Protein AF-A0A3B9PB15-F1 (afdb_monomer)

pLDDT: mean 84.39, std 9.67, range [45.81, 95.69]

Sequence (112 aa):
MNEIMLSDWIISLVHICVVLVFSIGLLCFFLRTRFIRQLVGLKLMLQSVSLGLLFTGWQKGDMFLSQSMVISALVIEAVVIGLALTMIIRIAKHSQEKVLIAEQNSLDYLEK

Radius of gyration: 23.28 Å; Cα contacts (8 Å, |Δi|>4): 57; chains: 1; bounding box: 69×25×62 Å

Solvent-accessible surface area (backbone atoms only — not comparable to full-atom values): 5940 Å² total; per-residue (Å²): 131,69,76,63,65,54,50,59,54,51,52,52,50,50,54,52,48,31,53,50,45,28,50,51,13,51,51,42,32,72,76,39,95,45,70,74,52,25,53,54,13,50,50,42,30,55,52,24,52,42,54,49,44,42,51,52,14,54,75,70,69,44,45,69,61,30,49,54,52,40,55,54,49,52,53,54,49,53,52,51,54,52,51,53,50,52,51,52,50,52,52,55,51,54,57,50,52,54,51,54,53,54,53,53,54,56,52,60,63,73,78,109

Secondary structure (DSSP, 8-state):
--HHHHHHHHHHHHHHHHHHHHHHHHHHHHH---HHHHHHHHHHHHHHHHHHHHHHHHHHT-HHHHHHHHHHHHHHHHHHHHHHHHHHHHHHHHHHHHHHHHHHHHHHHH--

Structure (mmCIF, N/CA/C/O backbone):
data_AF-A0A3B9PB15-F1
#
_entry.id   AF-A0A3B9PB15-F1
#
loop_
_atom_site.group_PDB
_atom_site.id
_atom_site.type_symbol
_atom_site.label_atom_id
_atom_site.label_alt_id
_atom_site.label_comp_id
_atom_site.label_asym_id
_atom_site.label_entity_id
_atom_site.label_seq_id
_atom_site.pdbx_PDB_ins_code
_atom_site.Cartn_x
_atom_site.Cartn_y
_atom_site.Cartn_z
_atom_site.occupancy
_atom_site.B_iso_or_equiv
_atom_site.auth_seq_id
_atom_site.auth_comp_id
_atom_site.auth_asym_id
_atom_site.auth_atom_id
_atom_site.pdbx_PDB_model_num
ATOM 1 N N . MET A 1 1 ? 30.616 -8.643 -19.930 1.00 45.81 1 MET A N 1
ATOM 2 C CA . MET A 1 1 ? 29.768 -9.857 -19.890 1.00 45.81 1 MET A CA 1
ATOM 3 C C . MET A 1 1 ? 29.123 -10.134 -18.522 1.00 45.81 1 MET A C 1
ATOM 5 O O . MET A 1 1 ? 28.242 -10.977 -18.485 1.00 45.81 1 MET A O 1
ATOM 9 N N . ASN A 1 2 ? 29.449 -9.408 -17.439 1.00 51.00 2 ASN A N 1
ATOM 10 C CA . ASN A 1 2 ? 28.832 -9.624 -16.114 1.00 51.00 2 ASN A CA 1
ATOM 11 C C . ASN A 1 2 ? 27.577 -8.776 -15.816 1.00 51.00 2 ASN A C 1
ATOM 13 O O . ASN A 1 2 ? 26.806 -9.151 -14.943 1.00 51.00 2 ASN A O 1
ATOM 17 N N . GLU A 1 3 ? 27.324 -7.690 -16.552 1.00 56.59 3 GLU A N 1
ATOM 18 C CA . GLU A 1 3 ? 26.165 -6.804 -16.307 1.00 56.59 3 GLU A CA 1
ATOM 19 C C . GLU A 1 3 ? 24.815 -7.437 -16.707 1.00 56.59 3 GLU A C 1
ATOM 21 O O . GLU A 1 3 ? 23.772 -7.093 -16.164 1.00 56.59 3 GLU A O 1
ATOM 26 N N . ILE A 1 4 ? 24.822 -8.406 -17.632 1.00 55.94 4 ILE A N 1
ATOM 27 C CA . ILE A 1 4 ? 23.598 -9.025 -18.173 1.00 55.94 4 ILE A CA 1
ATOM 28 C C . ILE A 1 4 ? 23.122 -10.188 -17.280 1.00 55.94 4 ILE A C 1
ATOM 30 O O . ILE A 1 4 ? 21.925 -10.387 -17.112 1.00 55.94 4 ILE A O 1
ATOM 34 N N . MET A 1 5 ? 24.041 -10.914 -16.625 1.00 51.31 5 MET A N 1
ATOM 35 C CA . MET A 1 5 ? 23.686 -12.043 -15.745 1.00 51.31 5 MET A CA 1
ATOM 36 C C . MET A 1 5 ? 23.165 -11.617 -14.364 1.00 51.31 5 MET A C 1
ATOM 38 O O . MET A 1 5 ? 22.420 -12.369 -13.740 1.00 51.31 5 MET A O 1
ATOM 42 N N . LEU A 1 6 ? 23.515 -10.414 -13.890 1.00 57.50 6 LEU A N 1
ATOM 43 C CA . LEU A 1 6 ? 22.918 -9.826 -12.683 1.00 57.50 6 LEU A CA 1
ATOM 44 C C . LEU A 1 6 ? 21.450 -9.432 -12.916 1.00 57.50 6 LEU A C 1
ATOM 46 O O . LEU A 1 6 ? 20.629 -9.586 -12.016 1.00 57.50 6 LEU A O 1
ATOM 50 N N . SER A 1 7 ? 21.108 -8.982 -14.128 1.00 66.12 7 SER A N 1
ATOM 51 C CA . SER A 1 7 ? 19.779 -8.459 -14.467 1.00 66.12 7 SER A CA 1
ATOM 52 C C . SER A 1 7 ? 18.674 -9.513 -14.328 1.00 66.12 7 SER A C 1
ATOM 54 O O . SER A 1 7 ? 17.717 -9.305 -13.582 1.00 66.12 7 SER A O 1
ATOM 56 N N . ASP A 1 8 ? 18.815 -10.677 -14.965 1.00 74.69 8 ASP A N 1
ATOM 57 C CA . ASP A 1 8 ? 17.749 -11.694 -14.976 1.00 74.69 8 ASP A CA 1
ATOM 58 C C . ASP A 1 8 ? 17.565 -12.387 -13.619 1.00 74.69 8 ASP A C 1
ATOM 60 O O . ASP A 1 8 ? 16.443 -12.700 -13.207 1.00 74.69 8 ASP A O 1
ATOM 64 N N . TRP A 1 9 ? 18.659 -12.585 -12.879 1.00 79.50 9 TRP A N 1
ATOM 65 C CA . TRP A 1 9 ? 18.603 -13.179 -11.545 1.00 79.50 9 TRP A CA 1
ATOM 66 C C . TRP A 1 9 ? 17.924 -12.246 -10.535 1.00 79.50 9 TRP A C 1
ATOM 68 O O . TRP A 1 9 ? 17.082 -12.695 -9.754 1.00 79.50 9 TRP A O 1
ATOM 78 N N . ILE A 1 10 ? 18.212 -10.940 -10.598 1.00 80.19 10 ILE A N 1
ATOM 79 C CA . ILE A 1 10 ? 17.550 -9.930 -9.761 1.00 80.19 10 ILE A CA 1
ATOM 80 C C . ILE A 1 10 ? 16.061 -9.832 -10.113 1.00 80.19 10 ILE A C 1
ATOM 82 O O . ILE A 1 10 ? 15.230 -9.803 -9.207 1.00 80.19 10 ILE A O 1
ATOM 86 N N . ILE A 1 11 ? 15.703 -9.852 -11.401 1.00 80.88 11 ILE A N 1
ATOM 87 C CA . ILE A 1 11 ? 14.301 -9.843 -11.853 1.00 80.88 11 ILE A CA 1
ATOM 88 C C . ILE A 1 11 ? 13.526 -11.036 -11.282 1.00 80.88 11 ILE A C 1
ATOM 90 O O . ILE A 1 11 ? 12.443 -10.862 -10.715 1.00 80.88 11 ILE A O 1
ATOM 94 N N . SER A 1 12 ? 14.095 -12.238 -11.374 1.00 84.00 12 SER A N 1
ATOM 95 C CA . SER A 1 12 ? 13.476 -13.452 -10.835 1.00 84.00 12 SER A CA 1
ATOM 96 C C . SER A 1 12 ? 13.310 -13.385 -9.312 1.00 84.00 12 SER A C 1
ATOM 98 O O . SER A 1 12 ? 12.226 -13.660 -8.787 1.00 84.00 12 SER A O 1
ATOM 100 N N . LEU A 1 13 ? 14.343 -12.930 -8.593 1.00 85.31 13 LEU A N 1
ATOM 101 C CA . LEU A 1 13 ? 14.279 -12.749 -7.142 1.00 85.31 13 LEU A CA 1
ATOM 102 C C . LEU A 1 13 ? 13.221 -11.733 -6.714 1.00 85.31 13 LEU A C 1
ATOM 104 O O . LEU A 1 13 ? 12.512 -11.977 -5.737 1.00 85.31 13 LEU A O 1
ATOM 108 N N . VAL A 1 14 ? 13.085 -10.614 -7.427 1.00 85.75 14 VAL A N 1
ATOM 109 C CA . VAL A 1 14 ? 12.076 -9.597 -7.106 1.00 85.75 14 VAL A CA 1
ATOM 110 C C . VAL A 1 14 ? 10.670 -10.149 -7.322 1.00 85.75 14 VAL A C 1
ATOM 112 O O . VAL A 1 14 ? 9.825 -9.993 -6.440 1.00 85.75 14 VAL A O 1
ATOM 115 N N . HIS A 1 15 ? 10.419 -10.864 -8.421 1.00 86.00 15 HIS A N 1
ATOM 116 C CA . HIS A 1 15 ? 9.124 -11.514 -8.644 1.00 86.00 15 HIS A CA 1
ATOM 117 C C . HIS A 1 15 ? 8.794 -12.550 -7.563 1.00 86.00 15 HIS A C 1
ATOM 119 O O . HIS A 1 15 ? 7.677 -12.547 -7.038 1.00 86.00 15 HIS A O 1
ATOM 125 N N . ILE A 1 16 ? 9.763 -13.383 -7.176 1.00 88.94 16 ILE A N 1
ATOM 126 C CA . ILE A 1 16 ? 9.610 -14.344 -6.074 1.00 88.94 16 ILE A CA 1
ATOM 127 C C . ILE A 1 16 ? 9.302 -13.617 -4.762 1.00 88.94 16 ILE A C 1
ATOM 129 O O . ILE A 1 16 ? 8.388 -14.016 -4.041 1.00 88.94 16 ILE A O 1
ATOM 133 N N . CYS A 1 17 ? 10.014 -12.529 -4.467 1.00 88.56 17 CYS A N 1
ATOM 134 C CA . CYS A 1 17 ? 9.810 -11.739 -3.258 1.00 88.56 17 CYS A CA 1
ATOM 135 C C . CYS A 1 17 ? 8.402 -11.122 -3.215 1.00 88.56 17 CYS A C 1
ATOM 137 O O . CYS A 1 17 ? 7.710 -11.249 -2.207 1.00 88.56 17 CYS A O 1
ATOM 139 N N . VAL A 1 18 ? 7.930 -10.541 -4.324 1.00 89.25 18 VAL A N 1
ATOM 140 C CA . VAL A 1 18 ? 6.569 -9.988 -4.443 1.00 89.25 18 VAL A CA 1
ATOM 141 C C . VAL A 1 18 ? 5.518 -11.071 -4.190 1.00 89.25 18 VAL A C 1
ATOM 143 O O . VAL A 1 18 ? 4.617 -10.877 -3.370 1.00 89.25 18 VAL A O 1
ATOM 146 N N . VAL A 1 19 ? 5.646 -12.239 -4.827 1.00 90.75 19 VAL A N 1
ATOM 147 C CA . VAL A 1 19 ? 4.707 -13.359 -4.635 1.00 90.75 19 VAL A CA 1
ATOM 148 C C . VAL A 1 19 ? 4.731 -13.867 -3.193 1.00 90.75 19 VAL A C 1
ATOM 150 O O . VAL A 1 19 ? 3.676 -14.133 -2.613 1.00 90.75 19 VAL A O 1
ATOM 153 N N . LEU A 1 20 ? 5.913 -13.965 -2.587 1.00 91.44 20 LEU A N 1
ATOM 154 C CA . LEU A 1 20 ? 6.085 -14.444 -1.220 1.00 91.44 20 LEU A CA 1
ATOM 155 C C . LEU A 1 20 ? 5.474 -13.465 -0.207 1.00 91.44 20 LEU A C 1
ATOM 157 O O . LEU A 1 20 ? 4.670 -13.876 0.630 1.00 91.44 20 LEU A O 1
ATOM 161 N N . VAL A 1 21 ? 5.768 -12.167 -0.322 1.00 89.38 21 VAL A N 1
ATOM 162 C CA . VAL A 1 21 ? 5.195 -11.124 0.549 1.00 89.38 21 VAL A CA 1
ATOM 163 C C . VAL A 1 21 ? 3.682 -11.016 0.351 1.00 89.38 21 VAL A C 1
ATOM 165 O O . VAL A 1 21 ? 2.942 -10.895 1.328 1.00 89.38 21 VAL A O 1
ATOM 168 N N . PHE A 1 22 ? 3.202 -11.127 -0.889 1.00 91.25 22 PHE A N 1
ATOM 169 C CA . PHE A 1 22 ? 1.770 -11.137 -1.187 1.00 91.25 22 PHE A CA 1
ATOM 170 C C . PHE A 1 22 ? 1.071 -12.343 -0.548 1.00 91.25 22 PHE A C 1
ATOM 172 O O . PHE A 1 22 ? 0.029 -12.186 0.086 1.00 91.25 22 PHE A O 1
ATOM 179 N N . SER A 1 23 ? 1.678 -13.530 -0.635 1.00 91.75 23 SER A N 1
ATOM 180 C CA . SER A 1 23 ? 1.151 -14.757 -0.026 1.00 91.75 23 SER A CA 1
ATOM 181 C C . SER A 1 23 ? 1.124 -14.674 1.500 1.00 91.75 23 SER A C 1
ATOM 183 O O . SER A 1 23 ? 0.143 -15.083 2.117 1.00 91.75 23 SER A O 1
ATOM 185 N N . ILE A 1 24 ? 2.151 -14.089 2.126 1.00 89.00 24 ILE A N 1
ATOM 186 C CA . ILE A 1 24 ? 2.170 -13.832 3.576 1.00 89.00 24 ILE A CA 1
ATOM 187 C C . ILE A 1 24 ? 1.065 -12.844 3.968 1.00 89.00 24 ILE A C 1
ATOM 189 O O . ILE A 1 24 ? 0.374 -13.064 4.965 1.00 89.00 24 ILE A O 1
ATOM 193 N N . GLY A 1 25 ? 0.868 -11.778 3.186 1.00 86.62 25 GLY A N 1
ATOM 194 C CA . GLY A 1 25 ? -0.224 -10.822 3.382 1.00 86.62 25 GLY A CA 1
ATOM 195 C C . GLY A 1 25 ? -1.598 -11.496 3.313 1.00 86.62 25 GLY A C 1
ATOM 196 O O . GLY A 1 25 ? -2.413 -11.321 4.221 1.00 86.62 25 GLY A O 1
ATOM 197 N N . LEU A 1 26 ? -1.807 -12.347 2.303 1.00 87.62 26 LEU A N 1
ATOM 198 C CA . LEU A 1 26 ? -3.031 -13.130 2.111 1.00 87.62 26 LEU A CA 1
ATOM 199 C C . LEU A 1 26 ? -3.276 -14.105 3.274 1.00 87.62 26 LEU A C 1
ATOM 201 O O . LEU A 1 26 ? -4.375 -14.162 3.827 1.00 87.62 26 LEU A O 1
ATOM 205 N N . LEU A 1 27 ? -2.240 -14.837 3.686 1.00 87.75 27 LEU A N 1
ATOM 206 C CA . LEU A 1 27 ? -2.311 -15.771 4.807 1.00 87.75 27 LEU A CA 1
ATOM 207 C C . LEU A 1 27 ? -2.643 -15.030 6.116 1.00 87.75 27 LEU A C 1
ATOM 209 O O . LEU A 1 27 ? -3.494 -15.467 6.891 1.00 87.75 27 LEU A O 1
ATOM 213 N N . CYS A 1 28 ? -2.022 -13.869 6.349 1.00 82.56 28 CYS A N 1
ATOM 214 C CA . CYS A 1 28 ? -2.284 -13.023 7.514 1.00 82.56 28 CYS A CA 1
ATOM 215 C C . CYS A 1 28 ? -3.721 -12.474 7.525 1.00 82.56 28 CYS A C 1
ATOM 217 O O . CYS A 1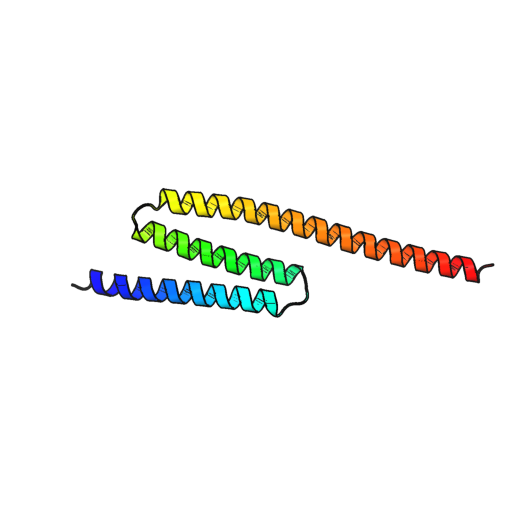 28 ? -4.332 -12.385 8.594 1.00 82.56 28 CYS A O 1
ATOM 219 N N . PHE A 1 29 ? -4.267 -12.143 6.350 1.00 84.44 29 PHE A N 1
ATOM 220 C CA . PHE A 1 29 ? -5.649 -11.696 6.185 1.00 84.44 29 PHE A CA 1
ATOM 221 C C . PHE A 1 29 ? -6.660 -12.804 6.528 1.00 84.44 29 PHE A C 1
ATOM 223 O O . PHE A 1 29 ? -7.615 -12.549 7.264 1.00 84.44 29 PHE A O 1
ATOM 230 N N . PHE A 1 30 ? -6.425 -14.038 6.067 1.00 80.19 30 PHE A N 1
ATOM 231 C CA . PHE A 1 30 ? -7.325 -15.174 6.316 1.00 80.19 30 PHE A CA 1
ATOM 232 C C . PHE A 1 30 ? -7.256 -15.723 7.748 1.00 80.19 30 PHE A C 1
ATOM 234 O O . PHE A 1 30 ? -8.278 -16.109 8.310 1.00 80.19 30 PHE A O 1
ATOM 241 N N . LEU A 1 31 ? -6.073 -15.756 8.366 1.00 79.50 31 LEU A N 1
ATOM 242 C CA . LEU A 1 31 ? -5.878 -16.419 9.663 1.00 79.50 31 LEU A CA 1
ATOM 243 C C . LEU A 1 31 ? -6.331 -15.598 10.883 1.00 79.50 31 LEU A C 1
ATOM 245 O O . LEU A 1 31 ? -6.329 -16.117 12.001 1.00 79.50 31 LEU A O 1
ATOM 249 N N . ARG A 1 32 ? -6.676 -14.311 10.736 1.00 75.94 32 ARG A N 1
ATOM 250 C CA . ARG A 1 32 ? -6.947 -13.420 11.882 1.00 75.94 32 ARG A CA 1
ATOM 251 C C . ARG A 1 32 ? -8.393 -12.944 11.952 1.00 75.94 32 ARG A C 1
ATOM 253 O O . ARG A 1 32 ? -8.872 -12.229 11.089 1.00 75.94 32 ARG A O 1
ATOM 260 N N . THR A 1 33 ? -9.027 -13.211 13.093 1.00 70.50 33 THR A N 1
ATOM 261 C CA . THR A 1 33 ? -10.400 -12.804 13.456 1.00 70.50 33 THR A CA 1
ATO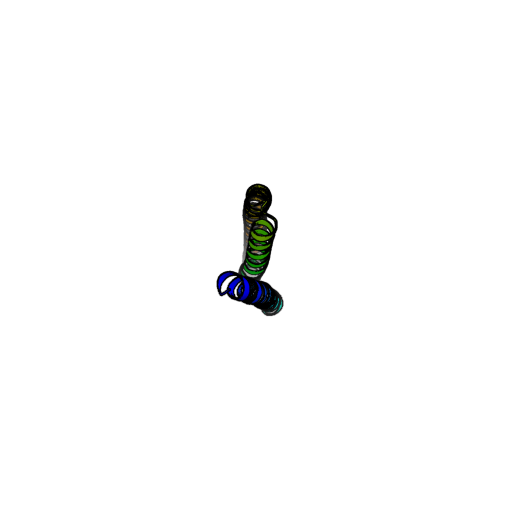M 262 C C . THR A 1 33 ? -10.545 -11.354 13.927 1.00 70.50 33 THR A C 1
ATOM 264 O O . THR A 1 33 ? -11.653 -10.888 14.172 1.00 70.50 33 THR A O 1
ATOM 267 N N . ARG A 1 34 ? -9.445 -10.610 14.104 1.00 79.19 34 ARG A N 1
ATOM 268 C CA . ARG A 1 34 ? -9.495 -9.208 14.554 1.00 79.19 34 ARG A CA 1
ATOM 269 C C . ARG A 1 34 ? -9.432 -8.277 13.343 1.00 79.19 34 ARG A C 1
ATOM 271 O O . ARG A 1 34 ? -8.411 -8.264 12.659 1.00 79.19 34 ARG A O 1
ATOM 278 N N . PHE A 1 35 ? -10.448 -7.432 13.165 1.00 76.62 35 PHE A N 1
ATOM 279 C CA . PHE A 1 35 ? -10.545 -6.456 12.066 1.00 76.62 35 PHE A CA 1
ATOM 280 C C . PHE A 1 35 ? -9.282 -5.593 11.887 1.00 76.62 35 PHE A C 1
ATOM 282 O O . PHE A 1 35 ? -8.806 -5.398 10.773 1.00 76.62 35 PHE A O 1
ATOM 289 N N . ILE A 1 36 ? -8.666 -5.149 12.990 1.00 77.81 36 ILE A N 1
ATOM 290 C CA . ILE A 1 36 ? -7.416 -4.366 12.967 1.00 77.81 36 ILE A CA 1
ATOM 291 C C . ILE A 1 36 ? -6.271 -5.157 12.321 1.00 77.81 36 ILE A C 1
ATOM 293 O O . ILE A 1 36 ? -5.467 -4.614 11.571 1.00 77.81 36 ILE A O 1
ATOM 297 N N . ARG A 1 37 ? -6.190 -6.461 12.595 1.00 80.69 37 ARG A N 1
ATOM 298 C CA . ARG A 1 37 ? -5.135 -7.312 12.044 1.00 80.69 37 ARG A CA 1
ATOM 299 C C . ARG A 1 37 ? -5.388 -7.668 10.574 1.00 80.69 37 ARG A C 1
ATOM 301 O O . ARG A 1 37 ? -4.417 -7.811 9.839 1.00 80.69 37 ARG A O 1
ATOM 308 N N . GLN A 1 38 ? -6.648 -7.755 10.148 1.00 83.69 38 GLN A N 1
ATOM 309 C CA . GLN A 1 38 ? -7.006 -7.905 8.732 1.00 83.69 38 GLN A CA 1
ATOM 310 C C . GLN A 1 38 ? -6.607 -6.673 7.913 1.00 83.69 38 GLN A C 1
ATOM 312 O O . GLN A 1 38 ? -6.030 -6.829 6.841 1.00 83.69 38 GLN A O 1
ATOM 317 N N . LEU A 1 39 ? -6.814 -5.462 8.445 1.00 84.88 39 LEU A N 1
ATOM 318 C CA . LEU A 1 39 ? -6.365 -4.214 7.808 1.00 84.88 39 LEU A CA 1
ATOM 319 C C . LEU A 1 39 ? -4.845 -4.187 7.589 1.00 84.88 39 LEU A C 1
ATOM 321 O O . LEU A 1 39 ? -4.380 -3.756 6.538 1.00 84.88 39 LEU A O 1
ATOM 325 N N . VAL A 1 40 ? -4.064 -4.698 8.546 1.00 84.50 40 VAL A N 1
ATOM 326 C CA . VAL A 1 40 ? -2.603 -4.815 8.397 1.00 84.50 40 VAL A CA 1
ATOM 327 C C . VAL A 1 40 ? -2.223 -5.830 7.311 1.00 84.50 40 VAL A C 1
ATOM 329 O O . VAL A 1 40 ? -1.318 -5.560 6.526 1.00 84.50 40 VAL A O 1
ATOM 332 N N . GLY A 1 41 ? -2.910 -6.976 7.238 1.00 86.75 41 GLY A N 1
ATOM 333 C CA . GLY A 1 41 ? -2.693 -7.966 6.173 1.00 86.75 41 GLY A CA 1
ATOM 334 C C . GLY A 1 41 ? -3.010 -7.408 4.783 1.00 86.75 41 GLY A C 1
ATOM 335 O O . GLY A 1 41 ? -2.216 -7.571 3.858 1.00 86.75 41 GLY A O 1
ATOM 336 N N . LEU A 1 42 ? -4.116 -6.668 4.669 1.00 86.88 42 LEU A N 1
ATOM 337 C CA . LEU A 1 42 ? -4.512 -5.983 3.440 1.00 86.88 42 LEU A CA 1
ATOM 338 C C . LEU A 1 42 ? -3.457 -4.951 3.012 1.00 86.88 42 LEU A C 1
ATOM 340 O O . LEU A 1 42 ? -3.009 -4.976 1.868 1.00 86.88 42 LEU A O 1
ATOM 344 N N . LYS A 1 43 ? -2.975 -4.122 3.945 1.00 89.12 43 LYS A N 1
ATOM 345 C CA . LYS A 1 43 ? -1.900 -3.151 3.690 1.00 89.12 43 LYS A CA 1
ATOM 346 C C . LYS A 1 43 ? -0.617 -3.808 3.178 1.00 89.12 43 LYS A C 1
ATOM 348 O O . LYS A 1 43 ? 0.017 -3.315 2.250 1.00 89.12 43 LYS A O 1
ATOM 353 N N . LEU A 1 44 ? -0.237 -4.954 3.745 1.00 88.62 44 LEU A N 1
ATOM 354 C CA . LEU A 1 44 ? 0.929 -5.704 3.270 1.00 88.62 44 LEU A CA 1
ATOM 355 C C . LEU A 1 44 ? 0.744 -6.251 1.845 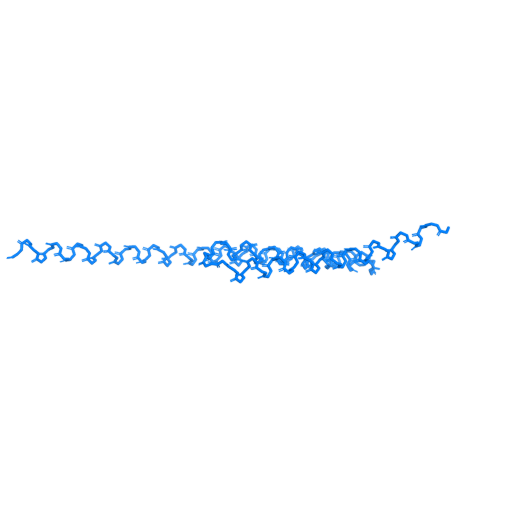1.00 88.62 44 LEU A C 1
ATOM 357 O O . LEU A 1 44 ? 1.703 -6.238 1.072 1.00 88.62 44 LEU A O 1
ATOM 361 N N . MET A 1 45 ? -0.466 -6.678 1.464 1.00 91.00 45 MET A N 1
ATOM 362 C CA . MET A 1 45 ? -0.752 -7.069 0.076 1.00 91.00 45 MET A CA 1
ATOM 363 C C . MET A 1 45 ? -0.590 -5.889 -0.890 1.00 91.00 45 MET A C 1
ATOM 365 O O . MET A 1 45 ? 0.098 -6.033 -1.902 1.00 91.00 45 MET A O 1
ATOM 369 N N . LEU A 1 46 ? -1.177 -4.728 -0.577 1.00 89.62 46 LEU A N 1
ATOM 370 C CA . LEU A 1 46 ? -1.085 -3.529 -1.422 1.00 89.62 46 LEU A CA 1
ATOM 371 C C . LEU A 1 46 ? 0.357 -3.024 -1.568 1.00 89.62 46 LEU A C 1
ATOM 373 O O . LEU A 1 46 ? 0.773 -2.646 -2.669 1.00 89.62 46 LEU A O 1
ATOM 377 N N . GLN A 1 47 ? 1.154 -3.097 -0.500 1.00 91.75 47 GLN A N 1
ATOM 378 C CA . GLN A 1 47 ? 2.567 -2.725 -0.551 1.00 91.75 47 GLN A CA 1
ATOM 379 C C . GLN A 1 47 ? 3.381 -3.666 -1.456 1.00 91.75 47 GLN A C 1
ATOM 381 O O . GLN A 1 47 ? 4.257 -3.204 -2.189 1.00 91.75 47 GLN A O 1
ATOM 386 N N . SER A 1 48 ? 3.069 -4.968 -1.453 1.00 92.56 48 SER A N 1
ATOM 387 C CA . SER A 1 48 ? 3.707 -5.941 -2.351 1.00 92.56 48 SER A CA 1
ATOM 388 C C . SER A 1 48 ? 3.401 -5.649 -3.824 1.00 92.56 48 SER A C 1
ATOM 390 O O . SER A 1 48 ? 4.307 -5.589 -4.656 1.00 92.56 48 SER A O 1
ATOM 392 N N . VAL A 1 49 ? 2.130 -5.380 -4.146 1.00 91.44 49 VAL A N 1
ATOM 393 C CA . VAL A 1 49 ? 1.707 -5.015 -5.510 1.00 91.44 49 VAL A CA 1
ATOM 394 C C . VAL A 1 49 ? 2.367 -3.712 -5.960 1.00 91.44 49 VAL A C 1
ATOM 396 O O . VAL A 1 49 ? 2.833 -3.621 -7.093 1.00 91.44 49 VAL A O 1
ATOM 399 N N . SER A 1 50 ? 2.469 -2.729 -5.064 1.00 93.00 50 SER A N 1
ATOM 400 C CA . SER A 1 50 ? 3.142 -1.455 -5.338 1.00 93.00 50 SER A CA 1
ATOM 401 C C . SER A 1 50 ? 4.620 -1.643 -5.681 1.00 93.00 50 SER A C 1
ATOM 403 O O . SER A 1 50 ? 5.119 -1.018 -6.616 1.00 93.00 50 SER A O 1
ATOM 405 N N . LEU A 1 51 ? 5.311 -2.538 -4.968 1.00 90.25 51 LEU A N 1
ATOM 406 C CA . LEU A 1 51 ? 6.706 -2.879 -5.242 1.00 90.25 51 LEU A CA 1
ATOM 407 C C . LEU A 1 51 ? 6.863 -3.570 -6.606 1.00 90.25 51 LEU A C 1
ATOM 409 O O . LEU A 1 51 ? 7.770 -3.229 -7.365 1.00 90.25 51 LEU A O 1
ATOM 413 N N . GLY A 1 52 ? 5.950 -4.487 -6.942 1.00 89.69 52 GLY A N 1
ATOM 414 C CA . GLY A 1 52 ? 5.910 -5.142 -8.251 1.00 89.69 52 GLY A CA 1
ATOM 415 C 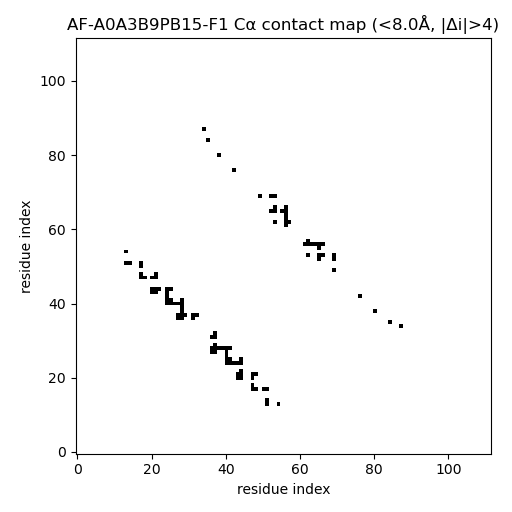C . GLY A 1 52 ? 5.658 -4.159 -9.397 1.00 89.69 52 GLY A C 1
ATOM 416 O O . GLY A 1 52 ? 6.371 -4.193 -10.397 1.00 89.69 52 GLY A O 1
ATOM 417 N N . LEU A 1 53 ? 4.707 -3.234 -9.232 1.00 90.44 53 LEU A N 1
ATOM 418 C CA . LEU A 1 53 ? 4.448 -2.166 -10.199 1.00 90.44 53 LEU A CA 1
ATOM 419 C C . LEU A 1 53 ? 5.700 -1.319 -10.419 1.00 90.44 53 LEU A C 1
ATOM 421 O O . LEU A 1 53 ? 6.152 -1.201 -11.556 1.00 90.44 53 LEU A O 1
ATOM 425 N N . LEU A 1 54 ? 6.308 -0.821 -9.339 1.00 91.44 54 LEU A N 1
ATOM 426 C CA . LEU A 1 54 ? 7.513 0.007 -9.407 1.00 91.44 54 LEU A CA 1
ATOM 427 C C . LEU A 1 54 ? 8.653 -0.701 -10.152 1.00 91.44 54 LEU A C 1
ATOM 429 O O . LEU A 1 54 ? 9.325 -0.091 -10.983 1.00 91.44 54 LEU A O 1
ATOM 433 N N . PHE A 1 55 ? 8.829 -1.999 -9.898 1.00 89.06 55 PHE A N 1
ATOM 434 C CA . PHE A 1 55 ? 9.823 -2.820 -10.580 1.00 89.06 55 PHE A CA 1
ATOM 435 C C . PHE A 1 55 ? 9.521 -2.989 -12.076 1.00 89.06 55 PHE A C 1
ATOM 437 O O . PHE A 1 55 ? 10.407 -2.824 -12.914 1.00 89.06 55 PHE A O 1
ATOM 444 N N . THR A 1 56 ? 8.259 -3.238 -12.438 1.00 86.69 56 THR A N 1
ATOM 445 C CA . THR A 1 56 ? 7.849 -3.337 -13.851 1.00 86.69 56 THR A CA 1
ATOM 446 C C . THR A 1 56 ? 7.967 -1.998 -14.586 1.00 86.69 56 THR A C 1
ATOM 448 O O . THR A 1 56 ? 8.315 -1.976 -15.766 1.00 86.69 56 THR A O 1
ATOM 451 N N . GLY A 1 57 ? 7.727 -0.879 -13.896 1.00 87.31 57 GLY A N 1
ATOM 452 C CA . GLY A 1 57 ? 7.938 0.470 -14.419 1.00 87.31 57 GLY A CA 1
ATOM 453 C C . GLY A 1 57 ? 9.414 0.769 -14.666 1.00 87.31 57 GLY A C 1
ATOM 454 O O . GLY A 1 57 ? 9.751 1.346 -15.696 1.00 87.31 57 GLY A O 1
ATOM 455 N N . TRP A 1 58 ? 10.297 0.310 -13.774 1.00 84.94 58 TRP A N 1
ATOM 456 C CA . TRP A 1 58 ? 11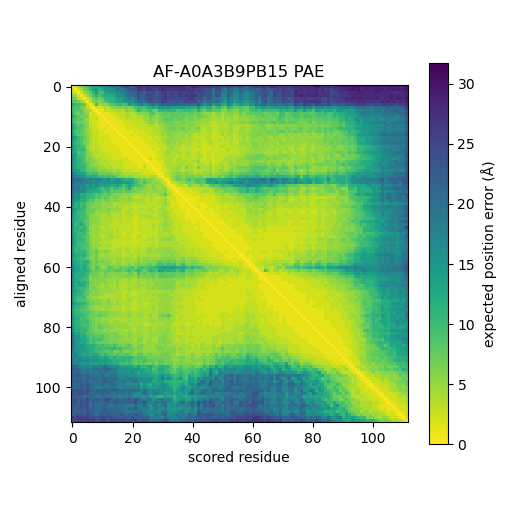.743 0.382 -13.980 1.00 84.94 58 TRP A CA 1
ATOM 457 C C . TRP A 1 58 ? 12.183 -0.439 -15.200 1.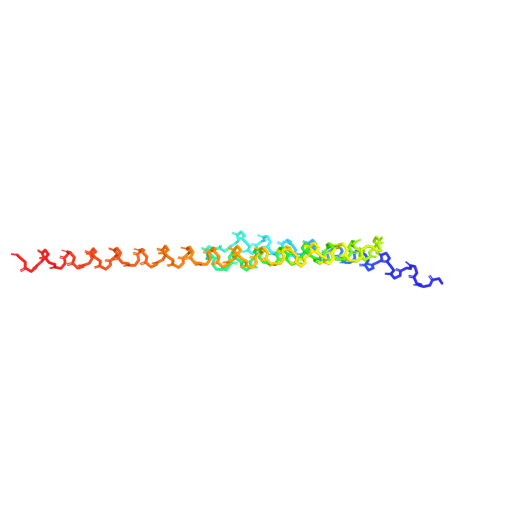00 84.94 58 TRP A C 1
ATOM 459 O O . TRP A 1 58 ? 12.897 0.076 -16.056 1.00 84.94 58 TRP A O 1
ATOM 469 N N . GLN A 1 59 ? 11.688 -1.674 -15.338 1.00 84.69 59 GLN A N 1
ATOM 470 C CA . GLN A 1 59 ? 12.025 -2.549 -16.467 1.00 84.69 59 GLN A CA 1
ATOM 471 C C . GLN A 1 59 ? 11.546 -1.996 -17.819 1.00 84.69 59 GLN A C 1
ATOM 473 O O . GLN A 1 59 ? 12.222 -2.163 -18.832 1.00 84.69 59 GLN A O 1
ATOM 478 N N . LYS A 1 60 ? 10.380 -1.341 -17.848 1.00 86.56 60 LYS A N 1
ATOM 479 C CA . LYS A 1 60 ? 9.821 -0.732 -19.065 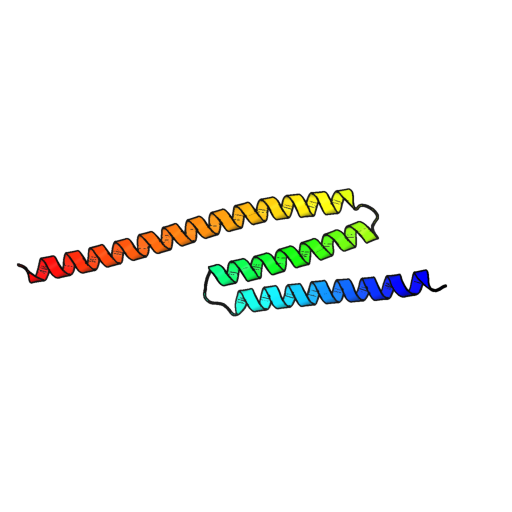1.00 86.56 60 LYS A CA 1
ATOM 480 C C . LYS A 1 60 ? 10.391 0.655 -19.382 1.00 86.56 60 LYS A C 1
ATOM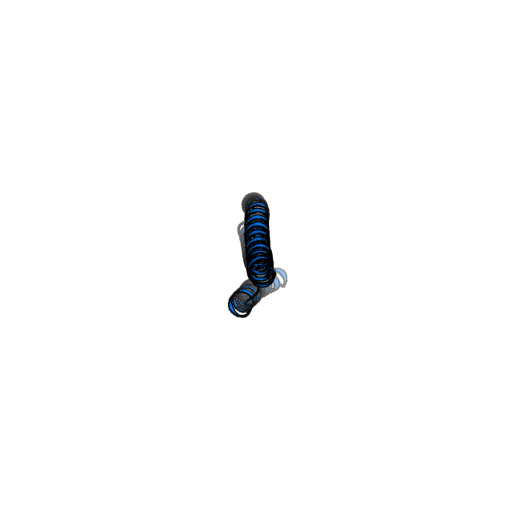 482 O O . LYS A 1 60 ? 10.113 1.171 -20.456 1.00 86.56 60 LYS A O 1
ATOM 487 N N . GLY A 1 61 ? 11.165 1.258 -18.475 1.00 86.88 61 GLY A N 1
ATOM 488 C CA . GLY A 1 61 ? 11.696 2.620 -18.616 1.00 86.88 61 GLY A CA 1
ATOM 489 C C . GLY A 1 61 ? 10.707 3.737 -18.250 1.00 86.88 61 GLY A C 1
ATOM 490 O O . GLY A 1 61 ? 11.110 4.891 -18.122 1.00 86.88 61 GLY A O 1
ATOM 491 N N . ASP A 1 62 ? 9.441 3.407 -17.985 1.00 89.06 62 ASP A N 1
ATOM 492 C CA . ASP A 1 62 ? 8.371 4.356 -17.651 1.00 89.06 62 ASP A CA 1
ATOM 493 C C . ASP A 1 62 ? 8.183 4.504 -16.131 1.00 89.06 62 ASP A C 1
ATOM 495 O O . ASP A 1 62 ? 7.105 4.279 -15.564 1.00 89.06 62 ASP A O 1
ATOM 499 N N . MET A 1 63 ? 9.252 4.909 -15.440 1.00 90.75 63 MET A N 1
ATOM 500 C CA . MET A 1 63 ? 9.257 5.051 -13.978 1.00 90.75 63 MET A CA 1
ATOM 501 C C . MET A 1 63 ? 8.206 6.063 -13.488 1.00 90.75 63 MET A C 1
ATOM 503 O O . MET A 1 63 ? 7.539 5.826 -12.482 1.00 90.75 63 MET A O 1
ATOM 507 N N . PHE A 1 64 ? 8.022 7.169 -14.219 1.00 92.75 64 PHE A N 1
ATOM 508 C CA . PHE A 1 64 ? 7.067 8.227 -13.872 1.00 92.75 64 PHE A CA 1
ATOM 509 C C . PHE A 1 64 ? 5.622 7.721 -13.837 1.00 92.75 64 PHE A C 1
ATOM 511 O O . PHE A 1 64 ? 4.883 8.017 -12.895 1.00 92.75 64 PHE A O 1
ATOM 518 N N . LEU A 1 65 ? 5.231 6.908 -14.825 1.00 92.19 65 LEU A N 1
ATOM 519 C CA . LEU A 1 65 ? 3.890 6.333 -14.887 1.00 92.19 65 LEU A CA 1
ATOM 520 C C . LEU A 1 65 ? 3.657 5.407 -13.692 1.00 92.19 65 LEU A C 1
ATOM 522 O O . LEU A 1 65 ? 2.682 5.573 -12.959 1.00 92.19 65 LEU A O 1
ATOM 526 N N . SER A 1 66 ? 4.590 4.489 -13.437 1.00 93.12 66 SER A N 1
ATOM 527 C CA . SER A 1 66 ? 4.446 3.553 -12.324 1.00 93.12 66 SER A CA 1
ATOM 528 C C . SER A 1 66 ? 4.457 4.246 -10.960 1.00 93.12 66 SER A C 1
ATOM 530 O O . SER A 1 66 ? 3.686 3.862 -10.083 1.00 93.12 66 SER A O 1
ATOM 532 N N . GLN A 1 67 ? 5.295 5.265 -10.763 1.00 94.50 67 GLN A N 1
ATOM 533 C CA . GLN A 1 67 ? 5.334 6.026 -9.512 1.00 94.50 67 GLN A CA 1
ATOM 534 C C . GLN A 1 67 ? 4.029 6.784 -9.275 1.00 94.50 67 GLN A C 1
ATOM 536 O O . GLN A 1 67 ? 3.477 6.712 -8.179 1.00 94.50 67 GLN A O 1
ATOM 541 N N . SER A 1 68 ? 3.494 7.459 -10.297 1.00 95.44 68 SER A N 1
ATOM 542 C CA . SER A 1 68 ? 2.222 8.183 -10.176 1.00 95.44 68 SER A CA 1
ATOM 543 C C . SER A 1 68 ? 1.050 7.253 -9.831 1.00 95.44 68 SER A C 1
ATOM 545 O O . SER A 1 68 ? 0.221 7.589 -8.980 1.00 95.44 68 SER A O 1
ATOM 547 N N . MET A 1 69 ? 1.026 6.050 -10.416 1.00 93.75 69 MET A N 1
ATOM 548 C CA . MET A 1 69 ? 0.023 5.025 -10.127 1.00 93.75 69 MET A CA 1
ATOM 549 C C . MET A 1 69 ? 0.134 4.518 -8.684 1.00 93.75 69 MET A C 1
ATOM 551 O O . MET A 1 69 ? -0.874 4.452 -7.982 1.00 93.75 69 MET A O 1
ATOM 555 N N . VAL A 1 70 ? 1.353 4.219 -8.219 1.00 94.88 70 VAL A N 1
ATOM 556 C CA . VAL A 1 70 ? 1.602 3.762 -6.842 1.00 94.88 70 VAL A CA 1
ATOM 557 C C . VAL A 1 70 ? 1.222 4.839 -5.827 1.00 94.88 70 VAL A C 1
ATOM 559 O O . VAL A 1 70 ? 0.515 4.548 -4.867 1.00 94.88 70 VAL A O 1
ATOM 562 N N . ILE A 1 71 ? 1.622 6.094 -6.046 1.00 94.75 71 ILE A N 1
ATOM 563 C CA . ILE A 1 71 ? 1.292 7.203 -5.136 1.00 94.75 71 ILE A CA 1
ATOM 564 C C . ILE A 1 71 ? -0.227 7.394 -5.054 1.00 94.75 71 ILE A C 1
ATOM 566 O O . ILE A 1 71 ? -0.773 7.513 -3.958 1.00 94.75 71 ILE A O 1
ATOM 570 N N . SER A 1 72 ? -0.923 7.362 -6.192 1.00 94.94 72 SER A N 1
ATOM 571 C CA . SER A 1 72 ? -2.386 7.490 -6.227 1.00 94.94 72 SER A CA 1
ATOM 572 C C . SER A 1 72 ? -3.074 6.340 -5.484 1.00 94.94 72 SER A C 1
ATOM 574 O O . SER A 1 72 ? -3.997 6.572 -4.702 1.00 94.94 72 SER A O 1
ATOM 576 N N . ALA A 1 73 ? -2.591 5.106 -5.667 1.00 92.06 73 ALA A N 1
ATOM 577 C CA . ALA A 1 73 ? -3.099 3.938 -4.955 1.00 92.06 73 ALA A CA 1
ATOM 578 C C . ALA A 1 73 ? -2.898 4.053 -3.433 1.00 92.06 73 ALA A C 1
ATOM 580 O O . ALA A 1 73 ? -3.832 3.781 -2.681 1.00 92.06 73 ALA A O 1
ATOM 581 N N . LEU A 1 74 ? -1.733 4.533 -2.979 1.00 93.12 74 LEU A N 1
ATOM 582 C CA . LEU A 1 74 ? -1.433 4.732 -1.554 1.00 93.12 74 LEU A CA 1
ATOM 583 C C . LEU A 1 74 ? -2.355 5.766 -0.894 1.00 93.12 74 LEU A C 1
ATOM 585 O O . LEU A 1 74 ? -2.774 5.584 0.251 1.00 93.12 74 LEU A O 1
ATOM 589 N N . VAL A 1 75 ? -2.696 6.844 -1.605 1.00 95.69 75 VAL A N 1
ATOM 590 C CA . VAL A 1 75 ? -3.639 7.856 -1.101 1.00 95.69 75 VAL A CA 1
ATOM 591 C C . VAL A 1 75 ? -5.033 7.252 -0.927 1.00 95.69 75 VAL A C 1
ATOM 593 O O . VAL A 1 75 ? -5.640 7.405 0.134 1.00 95.69 75 VAL A O 1
ATOM 596 N N . ILE A 1 76 ? -5.529 6.529 -1.937 1.00 94.38 76 ILE A N 1
ATOM 597 C CA . ILE A 1 76 ? -6.843 5.868 -1.880 1.00 94.38 76 ILE A CA 1
ATOM 598 C C . ILE A 1 76 ? -6.870 4.840 -0.744 1.00 94.38 76 ILE A C 1
ATOM 600 O O . ILE A 1 76 ? -7.820 4.808 0.039 1.00 94.38 76 ILE A O 1
ATOM 604 N N . GLU A 1 77 ? -5.815 4.041 -0.607 1.00 91.88 77 GLU A N 1
ATOM 605 C CA . GLU A 1 77 ? -5.685 3.050 0.459 1.00 91.88 77 GLU A CA 1
ATOM 606 C C . GLU A 1 77 ? -5.767 3.696 1.849 1.00 91.88 77 GLU A C 1
ATOM 608 O O . GLU A 1 77 ? -6.533 3.238 2.700 1.00 91.88 77 GLU A O 1
ATOM 613 N N . ALA A 1 78 ? -5.035 4.791 2.077 1.00 92.06 78 ALA A N 1
ATOM 614 C CA . ALA A 1 78 ? -5.054 5.501 3.353 1.00 92.06 78 ALA A CA 1
ATOM 615 C C . ALA A 1 78 ? -6.459 6.017 3.707 1.00 92.06 78 ALA A C 1
ATOM 617 O O . ALA A 1 78 ? -6.902 5.876 4.852 1.00 92.06 78 ALA A O 1
ATOM 618 N N . VAL A 1 79 ? -7.185 6.557 2.722 1.00 95.50 79 VAL A N 1
ATOM 619 C CA . VAL A 1 79 ? -8.571 7.014 2.901 1.00 95.50 79 VAL A CA 1
ATOM 620 C C . VAL A 1 79 ? -9.493 5.840 3.242 1.00 95.50 79 VAL A C 1
ATOM 622 O O . VAL A 1 79 ? -10.259 5.921 4.205 1.00 95.50 79 VAL A O 1
ATOM 625 N N . VAL A 1 80 ? -9.393 4.724 2.515 1.00 92.62 80 VAL A N 1
ATOM 626 C CA . VAL A 1 80 ? -10.218 3.526 2.748 1.00 92.62 80 VAL A CA 1
ATOM 627 C C . VAL A 1 80 ? -9.960 2.924 4.134 1.00 92.62 80 VAL A C 1
ATOM 629 O O . VAL A 1 80 ? -10.915 2.596 4.841 1.00 92.62 80 VAL A O 1
ATOM 632 N N . ILE A 1 81 ? -8.699 2.835 4.571 1.00 90.50 81 ILE A N 1
ATOM 633 C CA . ILE A 1 81 ? -8.341 2.357 5.918 1.00 90.50 81 ILE A CA 1
ATOM 634 C C . ILE A 1 81 ? -8.924 3.283 6.998 1.00 90.50 81 ILE A C 1
ATOM 636 O O . ILE A 1 81 ? -9.460 2.798 7.998 1.00 90.50 81 ILE A O 1
ATOM 640 N N . GLY A 1 82 ? -8.869 4.604 6.796 1.00 92.25 82 GLY A N 1
ATOM 641 C CA . GLY A 1 82 ? -9.447 5.585 7.721 1.00 92.25 82 GLY A CA 1
ATOM 642 C C . GLY A 1 82 ? -10.970 5.466 7.852 1.00 92.25 82 GLY A C 1
ATOM 643 O O . GLY A 1 82 ? -11.513 5.504 8.963 1.00 92.25 82 GLY A O 1
ATOM 644 N N . LEU A 1 83 ? -11.662 5.253 6.730 1.00 93.81 83 LEU A N 1
ATOM 645 C CA . LEU A 1 83 ? -13.107 5.016 6.702 1.00 93.81 83 LEU A CA 1
ATOM 646 C C . LEU A 1 83 ? -13.476 3.701 7.397 1.00 93.81 83 LEU A C 1
ATOM 648 O O . LEU A 1 83 ? -14.364 3.687 8.253 1.00 93.81 83 LEU A O 1
ATOM 652 N N . ALA A 1 84 ? -12.756 2.619 7.091 1.00 88.62 84 ALA A N 1
ATOM 653 C CA . ALA A 1 84 ? -12.961 1.320 7.724 1.00 88.62 84 ALA A CA 1
ATOM 654 C C . ALA A 1 84 ? -12.773 1.404 9.246 1.00 88.62 84 ALA A C 1
ATOM 656 O O . ALA A 1 84 ? -13.614 0.916 10.002 1.00 88.62 84 ALA A O 1
ATOM 657 N N . LEU A 1 85 ? -11.717 2.078 9.712 1.00 88.38 85 LEU A N 1
ATOM 658 C CA . LEU A 1 85 ? -11.461 2.254 11.140 1.00 88.38 85 LEU A CA 1
ATOM 659 C C . LEU A 1 85 ? -12.574 3.062 11.820 1.00 88.38 85 LEU A C 1
ATOM 661 O O . LEU A 1 85 ? -13.061 2.667 12.878 1.00 88.38 85 LEU A O 1
ATOM 665 N N . THR A 1 86 ? -13.021 4.151 11.192 1.00 91.69 86 THR A N 1
ATOM 666 C CA . THR A 1 86 ? -14.122 4.979 11.707 1.00 91.69 86 THR A CA 1
ATOM 667 C C . THR A 1 86 ? -15.420 4.177 11.822 1.00 91.69 86 THR A C 1
ATOM 669 O O . THR A 1 86 ? -16.128 4.280 12.828 1.00 91.69 86 THR A O 1
ATOM 672 N N . MET A 1 87 ? -15.719 3.336 10.829 1.00 88.19 87 MET A N 1
ATOM 673 C CA . MET A 1 87 ? -16.874 2.437 10.848 1.00 88.19 87 MET A CA 1
ATOM 674 C C . MET A 1 87 ? -16.766 1.400 11.974 1.00 88.19 87 MET A C 1
ATOM 676 O O . MET A 1 87 ? -17.716 1.235 12.740 1.00 88.19 87 MET A O 1
ATOM 680 N N . ILE A 1 88 ? -15.603 0.759 12.130 1.00 85.69 88 ILE A N 1
ATOM 681 C CA . ILE A 1 88 ? -15.342 -0.209 13.208 1.00 85.69 88 ILE A CA 1
ATOM 682 C C . ILE A 1 88 ? -15.531 0.447 14.583 1.00 85.69 88 ILE A C 1
ATOM 684 O O . ILE A 1 88 ? -16.207 -0.123 15.440 1.00 85.69 88 ILE A O 1
ATOM 688 N N . ILE A 1 89 ? -14.992 1.654 14.792 1.00 87.88 89 ILE A N 1
ATOM 689 C CA . ILE A 1 89 ? -15.125 2.394 16.057 1.00 87.88 89 ILE A CA 1
ATOM 690 C C . ILE A 1 89 ? -16.592 2.719 16.347 1.00 87.88 89 ILE A C 1
ATOM 692 O O . ILE A 1 89 ? -17.057 2.506 17.467 1.00 87.88 89 ILE A O 1
ATOM 696 N N . ARG A 1 90 ? -17.343 3.206 15.350 1.00 88.88 90 ARG A N 1
ATOM 697 C CA . ARG A 1 90 ? -18.772 3.519 15.513 1.00 88.88 90 ARG A CA 1
ATOM 698 C C . ARG A 1 90 ? -19.591 2.285 15.893 1.00 88.88 90 ARG A C 1
ATOM 700 O O . ARG A 1 90 ? -20.401 2.367 16.814 1.00 88.88 90 ARG A O 1
ATOM 707 N N . ILE A 1 91 ? -19.357 1.152 15.231 1.00 84.75 91 ILE A N 1
ATOM 708 C CA . ILE A 1 91 ? -20.048 -0.113 15.524 1.00 84.75 91 ILE A CA 1
ATOM 709 C C . ILE A 1 91 ? -19.693 -0.609 16.929 1.00 84.75 91 ILE A C 1
ATOM 711 O O . ILE A 1 91 ? -20.588 -0.959 17.699 1.00 84.75 91 ILE A O 1
ATOM 715 N N . ALA A 1 92 ? -18.408 -0.589 17.294 1.00 82.38 92 ALA A N 1
ATOM 716 C CA . ALA A 1 92 ? -17.957 -1.004 18.619 1.00 82.38 92 ALA A CA 1
ATOM 717 C C . ALA A 1 92 ? -18.560 -0.128 19.732 1.00 82.38 92 ALA A C 1
ATOM 719 O O . ALA A 1 92 ? -19.031 -0.655 20.741 1.00 82.38 92 ALA A O 1
ATOM 720 N N . LYS A 1 93 ? -18.619 1.196 19.526 1.00 85.19 93 LYS A N 1
ATOM 721 C CA . LYS A 1 93 ? -19.229 2.141 20.472 1.00 85.19 93 LYS A CA 1
ATOM 722 C C . LYS A 1 93 ? -20.729 1.893 20.641 1.00 85.19 93 LYS A C 1
ATOM 724 O O . LYS A 1 93 ? -21.206 1.814 21.767 1.00 85.19 93 LYS A O 1
ATOM 729 N N . HIS A 1 94 ? -21.463 1.732 19.541 1.00 83.62 94 HIS A N 1
ATOM 730 C CA . HIS A 1 94 ? -22.908 1.502 19.606 1.00 83.62 94 HIS A CA 1
ATOM 731 C C . HIS A 1 94 ? -23.253 0.143 20.235 1.00 83.62 94 HIS A C 1
ATOM 733 O O . HIS A 1 94 ? -24.243 0.018 20.951 1.00 83.62 94 HIS A O 1
ATOM 739 N N . SER A 1 95 ? -22.414 -0.877 20.027 1.00 79.44 95 SER A N 1
ATOM 740 C CA . SER A 1 95 ? -22.571 -2.169 20.701 1.00 79.44 95 SER A CA 1
ATOM 741 C C . SER A 1 95 ? -22.389 -2.064 22.219 1.00 79.44 95 SER A C 1
ATOM 743 O O . SER A 1 95 ? -23.102 -2.744 22.947 1.00 79.44 95 SER A O 1
ATOM 745 N N . GLN A 1 96 ? -21.456 -1.236 22.699 1.00 79.12 96 GLN A N 1
ATOM 746 C CA . GLN A 1 96 ? -21.229 -1.007 24.133 1.00 79.12 96 GLN A CA 1
ATOM 747 C C . GLN A 1 96 ? -22.385 -0.230 24.780 1.00 79.12 96 GLN A C 1
ATOM 749 O O . GLN A 1 96 ? -22.846 -0.595 25.857 1.00 79.12 96 GLN A O 1
ATOM 754 N N . GLU A 1 97 ? -22.899 0.794 24.095 1.00 81.69 97 GLU A N 1
ATOM 755 C CA . GLU A 1 97 ? -24.033 1.604 24.561 1.00 81.69 97 GLU A CA 1
ATOM 756 C C . GLU A 1 97 ? -25.295 0.757 24.796 1.00 81.69 97 GLU A 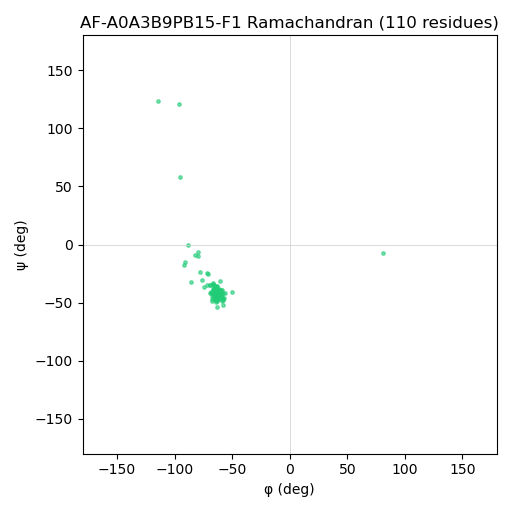C 1
ATOM 758 O O . GLU A 1 97 ? -25.942 0.886 25.832 1.00 81.69 97 GLU A O 1
ATOM 763 N N . LYS A 1 98 ? -25.609 -0.177 23.887 1.00 76.50 98 LYS A N 1
ATOM 764 C CA . LYS A 1 98 ? -26.758 -1.086 24.056 1.00 76.50 98 LYS A CA 1
ATOM 765 C C . LYS A 1 98 ? -26.632 -2.008 25.267 1.00 76.50 98 LYS A C 1
ATOM 767 O O . LYS A 1 98 ? -27.642 -2.306 25.897 1.00 76.50 98 LYS A O 1
ATOM 772 N N . VAL A 1 99 ? -25.419 -2.468 25.575 1.00 76.75 99 VAL A N 1
ATOM 773 C CA . VAL A 1 99 ? -25.166 -3.343 26.730 1.00 76.75 99 VAL A CA 1
ATOM 774 C C . VAL A 1 99 ? -25.397 -2.582 28.036 1.00 76.75 99 VAL A C 1
ATOM 776 O O . VAL A 1 99 ? -26.095 -3.089 28.907 1.00 76.75 99 VAL A O 1
ATOM 779 N N . LEU A 1 100 ? -24.911 -1.341 28.133 1.00 78.19 100 LEU A N 1
ATOM 780 C CA . LEU A 1 100 ? -25.127 -0.487 29.308 1.00 78.19 100 LEU A CA 1
ATOM 781 C C . LEU A 1 100 ? -26.613 -0.174 29.535 1.00 78.19 100 LEU A C 1
ATOM 783 O O . LEU A 1 100 ? -27.092 -0.239 30.662 1.00 78.19 100 LEU A O 1
ATOM 787 N N . ILE A 1 101 ? -27.366 0.110 28.467 1.00 80.94 101 ILE A N 1
ATOM 788 C CA . ILE A 1 101 ? -28.813 0.366 28.566 1.00 80.94 101 ILE A CA 1
ATOM 789 C C . ILE A 1 101 ? -29.569 -0.894 29.018 1.00 80.94 101 ILE A C 1
ATOM 791 O O . ILE A 1 101 ? -30.501 -0.792 29.811 1.00 80.94 101 ILE A O 1
ATOM 795 N N . ALA A 1 102 ? -29.181 -2.081 28.541 1.00 78.69 102 ALA A N 1
ATOM 796 C CA . ALA A 1 102 ? -29.810 -3.339 28.948 1.00 78.69 102 ALA A CA 1
ATOM 797 C C . ALA A 1 102 ? -29.551 -3.677 30.429 1.00 78.69 102 ALA A C 1
ATOM 799 O O . ALA A 1 102 ? -30.454 -4.161 31.114 1.00 78.69 102 ALA A O 1
ATOM 800 N N . GLU A 1 103 ? -28.346 -3.392 30.928 1.00 78.56 103 GLU A N 1
ATOM 801 C CA . GLU A 1 103 ? -27.989 -3.575 32.339 1.00 78.56 103 GLU A CA 1
ATOM 802 C C . GLU A 1 103 ? -28.756 -2.595 33.243 1.00 78.56 103 GLU A C 1
ATOM 804 O O . GLU A 1 103 ? -29.392 -3.022 34.205 1.00 78.56 103 GLU A O 1
ATOM 809 N N . GLN A 1 104 ? -28.806 -1.310 32.867 1.00 82.31 104 GLN A N 1
ATOM 810 C CA . GLN A 1 104 ? -29.571 -0.274 33.573 1.00 82.31 104 GLN A CA 1
ATOM 811 C C . GLN A 1 104 ? -31.061 -0.635 33.673 1.00 82.31 104 GLN A C 1
ATOM 813 O O . GLN A 1 104 ? -31.660 -0.535 34.739 1.00 82.31 104 GLN A O 1
ATOM 818 N N . ASN A 1 105 ? -31.660 -1.088 32.568 1.00 81.44 105 ASN A N 1
ATOM 819 C CA . ASN A 1 105 ? -33.078 -1.442 32.533 1.00 81.44 105 ASN A CA 1
ATOM 820 C C . ASN A 1 105 ? -33.367 -2.673 33.411 1.00 81.44 105 ASN A C 1
ATOM 822 O O . ASN A 1 105 ? -34.406 -2.746 34.050 1.00 81.44 105 ASN A O 1
ATOM 826 N N . SER A 1 106 ? -32.433 -3.626 33.490 1.00 79.69 106 SER A N 1
ATOM 827 C CA . SER A 1 106 ? -32.577 -4.807 34.353 1.00 79.69 106 SER A CA 1
ATOM 828 C C . SER A 1 106 ? -32.499 -4.458 35.845 1.00 79.69 106 SER A C 1
ATOM 830 O O . SER A 1 106 ? -33.204 -5.070 36.641 1.00 79.69 106 SER A O 1
ATOM 832 N N . LEU A 1 107 ? -31.677 -3.472 36.221 1.00 82.38 107 LEU A N 1
ATOM 833 C CA . LEU A 1 107 ? -31.583 -2.962 37.596 1.00 82.38 107 LEU A CA 1
ATOM 834 C C . LEU A 1 107 ? -32.859 -2.224 38.024 1.00 82.38 107 LEU A C 1
ATOM 836 O O . LEU A 1 107 ? -33.359 -2.471 39.117 1.00 82.38 107 LEU A O 1
ATOM 840 N N . ASP A 1 108 ? -33.434 -1.409 37.136 1.00 82.06 108 ASP A N 1
ATOM 841 C CA . ASP A 1 108 ? -34.693 -0.685 37.381 1.00 82.06 108 ASP A CA 1
ATOM 842 C C . ASP A 1 108 ? -35.876 -1.644 37.646 1.00 82.06 108 ASP A C 1
ATOM 844 O O . ASP A 1 108 ? -36.758 -1.358 38.452 1.00 82.06 108 ASP A O 1
ATOM 848 N N . TYR A 1 109 ? -35.862 -2.839 37.034 1.00 79.50 109 TYR A N 1
ATOM 849 C CA . TYR A 1 109 ? -36.844 -3.899 37.298 1.00 79.50 109 TYR A CA 1
ATOM 850 C C . TYR A 1 109 ? -36.702 -4.570 38.671 1.00 79.50 109 TYR A C 1
ATOM 852 O O . TYR A 1 109 ? -37.680 -5.142 39.144 1.00 79.50 109 TYR A O 1
ATOM 860 N N . LEU A 1 110 ? -35.514 -4.566 39.286 1.00 82.12 110 LEU A N 1
ATOM 861 C CA . LEU A 1 110 ? -35.301 -5.204 40.593 1.00 82.12 110 LEU A CA 1
ATOM 862 C C . LEU A 1 110 ? -35.528 -4.252 41.770 1.00 82.12 110 LEU A C 1
ATOM 864 O O . LEU A 1 110 ? -35.649 -4.708 42.905 1.00 82.12 110 LEU A O 1
ATOM 868 N N . GLU A 1 111 ? -35.575 -2.946 41.510 1.00 78.81 111 GLU A N 1
ATOM 869 C CA . GLU A 1 111 ? -35.821 -1.914 42.522 1.00 78.81 111 GLU A CA 1
ATOM 870 C C . GLU A 1 111 ? -37.324 -1.615 42.724 1.00 78.81 111 GLU A C 1
ATOM 872 O O . GLU A 1 111 ? -37.687 -0.793 43.566 1.00 78.81 111 GLU A O 1
ATOM 877 N N . LYS A 1 112 ? -38.204 -2.291 41.971 1.00 66.38 112 LYS A N 1
ATOM 878 C CA . LYS A 1 112 ? -39.656 -2.070 41.923 1.00 66.38 112 LYS A CA 1
ATOM 879 C C . LYS A 1 112 ? -40.451 -3.259 42.457 1.00 66.38 112 LYS A C 1
ATOM 881 O O . LYS A 1 112 ? -41.482 -3.002 43.120 1.00 66.38 112 LYS A O 1
#

Foldseek 3Di:
DPVVVVVVVVVVVLVVVLVVQLVVLVVQLVPDPDPVSNLVSVVSNLVSVLSVLCVVCVVVVNNVVSVVVSVVSVVVSVVVSVVSVVVVVVVVVVVVVVVVVVVVVVVVVVVD

Mean predicted aligned error: 9.05 Å